Protein AF-A0A920GVD0-F1 (afdb_monomer)

Solvent-accessible surface area (backbone atoms only — not comparable to full-atom values): 6451 Å² total; per-residue (Å²): 101,90,87,54,44,63,58,60,23,67,26,83,94,32,86,86,40,36,68,45,76,53,73,43,81,76,44,61,44,32,32,45,39,51,47,33,39,64,99,76,40,79,55,48,69,57,70,71,60,45,50,52,48,49,53,54,36,31,79,68,71,63,33,52,53,54,31,37,37,38,35,84,65,47,63,33,44,32,39,57,54,95,93,44,76,46,76,48,65,88,85,80,86,88,81,86,88,81,82,53,72,69,59,66,74,72,112

Radius of gyration: 17.41 Å; Cα contacts (8 Å, |Δi|>4): 172; chains: 1; bounding box: 42×31×48 Å

pLDDT: mean 97.22, std 2.36, range [83.88, 98.81]

Structure (mmCIF, N/CA/C/O backbone):
data_AF-A0A920GVD0-F1
#
_entry.id   AF-A0A920GVD0-F1
#
loop_
_atom_site.group_PDB
_atom_site.id
_atom_site.type_symbol
_atom_site.label_atom_id
_atom_site.label_alt_id
_atom_site.label_comp_id
_atom_site.label_asym_id
_atom_site.label_entity_id
_atom_site.label_seq_id
_atom_site.pdbx_PDB_ins_code
_atom_site.Cartn_x
_atom_site.Cartn_y
_atom_site.Cartn_z
_atom_site.occupancy
_atom_site.B_iso_or_equiv
_atom_site.auth_seq_id
_atom_site.auth_comp_id
_atom_site.auth_asym_id
_atom_site.auth_atom_id
_atom_site.pdbx_PDB_model_num
ATOM 1 N N . MET A 1 1 ? -14.864 -2.464 -7.980 1.00 83.88 1 MET A N 1
ATOM 2 C CA . MET A 1 1 ? -13.589 -1.773 -8.273 1.00 83.88 1 MET A CA 1
ATOM 3 C C . MET A 1 1 ? -13.544 -1.146 -9.668 1.00 83.88 1 MET A C 1
ATOM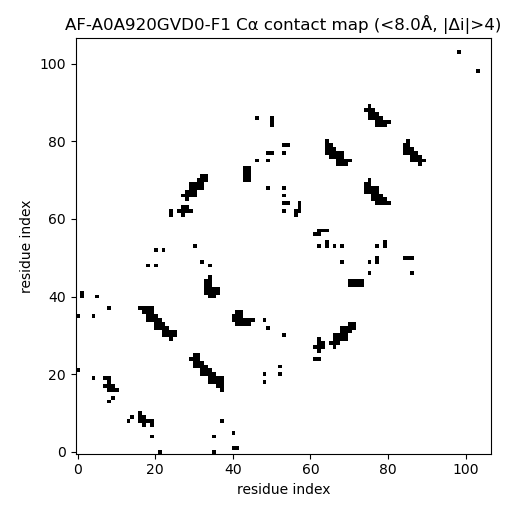 5 O O . MET A 1 1 ? -13.745 0.055 -9.739 1.00 83.88 1 MET A O 1
ATOM 9 N N . LYS A 1 2 ? -13.404 -1.907 -10.770 1.00 85.94 2 LYS A N 1
ATOM 10 C CA . LYS A 1 2 ? -13.167 -1.367 -12.135 1.00 85.94 2 LYS A CA 1
ATOM 11 C C . LYS A 1 2 ? -14.160 -0.306 -12.649 1.00 85.94 2 LYS A C 1
ATOM 13 O O . LYS A 1 2 ? -13.765 0.559 -13.409 1.00 85.94 2 LYS A O 1
ATOM 18 N N . ARG A 1 3 ? -15.434 -0.343 -12.236 1.00 87.06 3 ARG A N 1
ATOM 19 C CA . ARG A 1 3 ? -16.443 0.663 -12.643 1.00 87.06 3 ARG A CA 1
ATOM 20 C C . ARG A 1 3 ? -16.482 1.911 -11.752 1.00 87.06 3 ARG A C 1
ATOM 22 O O . ARG A 1 3 ? -16.948 2.957 -12.184 1.00 87.06 3 ARG A O 1
ATOM 29 N N . GLY A 1 4 ? -16.075 1.777 -10.489 1.00 89.75 4 GLY A N 1
ATOM 30 C CA . GLY A 1 4 ? -16.246 2.815 -9.466 1.00 89.75 4 GLY A CA 1
ATOM 31 C C . GLY A 1 4 ? -14.958 3.563 -9.153 1.00 89.75 4 GLY A C 1
ATOM 32 O O . GLY A 1 4 ? -14.963 4.784 -9.086 1.00 89.75 4 GLY A O 1
ATOM 33 N N . ALA A 1 5 ? -13.847 2.840 -9.021 1.00 94.94 5 ALA A N 1
ATOM 34 C CA . ALA A 1 5 ? -12.555 3.403 -8.649 1.00 94.94 5 ALA A CA 1
ATOM 35 C C . ALA A 1 5 ? -12.041 4.504 -9.601 1.00 94.94 5 ALA A C 1
ATOM 37 O O . ALA A 1 5 ? -11.599 5.522 -9.076 1.00 94.94 5 ALA A O 1
ATOM 38 N N . PRO A 1 6 ? -12.198 4.411 -10.944 1.00 96.25 6 PRO A N 1
ATOM 39 C CA . PRO A 1 6 ? -11.784 5.494 -11.845 1.00 96.25 6 PRO A CA 1
ATOM 40 C C . PRO A 1 6 ? -12.447 6.844 -11.544 1.00 96.25 6 PRO A C 1
ATOM 42 O O . PRO A 1 6 ?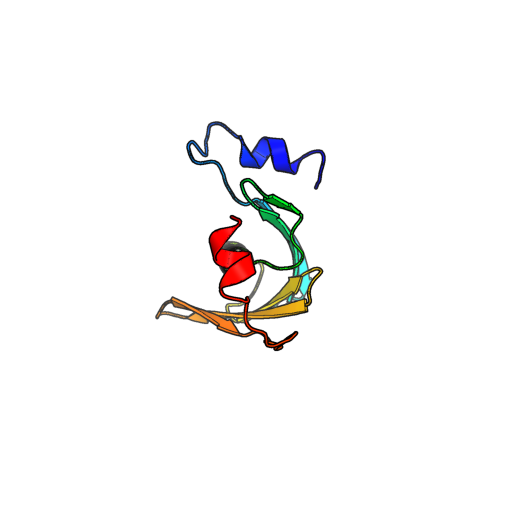 -11.843 7.892 -11.759 1.00 96.25 6 PRO A O 1
ATOM 45 N N . LYS A 1 7 ? -13.688 6.830 -11.031 1.00 96.56 7 LYS A N 1
ATOM 46 C CA . LYS A 1 7 ? -14.419 8.051 -10.663 1.00 96.56 7 LYS A CA 1
ATOM 47 C C . LYS A 1 7 ? -13.823 8.724 -9.428 1.00 96.56 7 LYS A C 1
ATOM 49 O O . LYS A 1 7 ? -13.855 9.941 -9.336 1.00 96.56 7 LYS A O 1
ATOM 54 N N . PHE A 1 8 ? -13.300 7.931 -8.493 1.00 97.38 8 PHE A N 1
ATOM 55 C CA . PHE A 1 8 ? -12.630 8.430 -7.294 1.00 97.38 8 PHE A CA 1
ATOM 56 C C . PHE A 1 8 ? -11.194 8.857 -7.590 1.00 97.38 8 PHE A C 1
ATOM 58 O O . PHE A 1 8 ? -10.782 9.910 -7.120 1.00 97.38 8 PHE A O 1
ATOM 65 N N . GLU A 1 9 ? -10.466 8.095 -8.415 1.00 97.62 9 GLU A N 1
ATOM 66 C CA . GLU A 1 9 ? -9.124 8.471 -8.874 1.00 97.62 9 GLU A CA 1
ATOM 67 C C . GLU A 1 9 ? -9.139 9.863 -9.512 1.00 97.62 9 GLU A C 1
ATOM 69 O O . GLU A 1 9 ? -8.302 10.689 -9.174 1.00 97.62 9 GLU A O 1
ATOM 74 N N . ASN A 1 10 ? -10.098 10.129 -10.403 1.00 97.56 10 ASN A N 1
ATOM 75 C CA . ASN A 1 10 ? -10.195 11.385 -11.152 1.00 97.56 10 ASN A CA 1
ATOM 76 C C . ASN A 1 10 ? -11.180 12.384 -10.521 1.00 97.56 10 ASN A C 1
ATOM 78 O O . ASN A 1 10 ? -11.668 13.286 -11.202 1.00 97.56 10 ASN A O 1
ATOM 82 N N . HIS A 1 11 ? -11.531 12.210 -9.244 1.00 98.06 11 HIS A N 1
ATOM 83 C CA . HIS A 1 11 ? -12.476 13.108 -8.589 1.00 98.06 11 HIS A CA 1
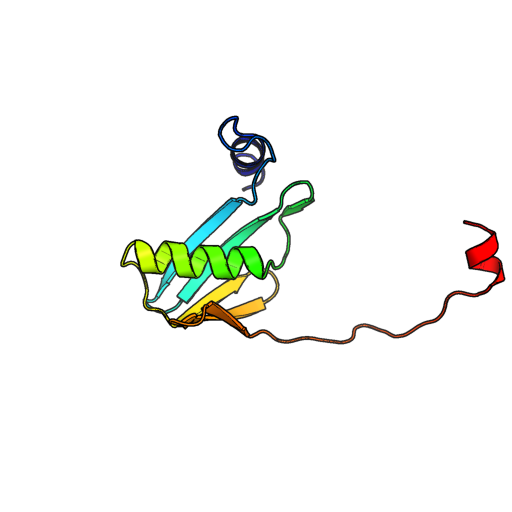ATOM 84 C C . HIS A 1 11 ? -11.863 14.516 -8.444 1.00 98.06 11 HIS A C 1
ATOM 86 O O . HIS A 1 11 ? -10.715 14.610 -8.012 1.00 98.06 11 HIS A O 1
ATOM 92 N N . PRO A 1 12 ? -12.606 15.617 -8.692 1.00 98.00 12 PRO A N 1
ATOM 93 C CA . PRO A 1 12 ? -12.064 16.984 -8.629 1.00 98.00 12 PRO A CA 1
ATOM 94 C C . PRO A 1 12 ? -11.426 17.395 -7.290 1.00 98.00 12 PRO A C 1
ATOM 96 O O . PRO A 1 12 ? -10.603 18.301 -7.252 1.00 98.00 12 PRO A O 1
ATOM 99 N N . LEU A 1 13 ? -11.783 16.720 -6.190 1.00 98.19 13 LEU A N 1
ATOM 100 C CA . LEU A 1 13 ? -11.151 16.916 -4.872 1.00 98.19 13 LEU A CA 1
ATOM 101 C C . LEU A 1 13 ? -9.699 16.422 -4.803 1.00 98.19 13 LEU A C 1
ATOM 103 O O . LEU A 1 13 ? -8.996 16.743 -3.849 1.00 98.19 13 LEU A O 1
ATOM 107 N N . PHE A 1 14 ? -9.251 15.652 -5.792 1.00 98.00 14 PHE A N 1
ATOM 108 C CA . PHE A 1 14 ? -7.882 15.176 -5.921 1.00 98.00 14 PHE A CA 1
ATOM 109 C C . PHE A 1 14 ? -7.300 15.712 -7.239 1.00 98.00 14 PHE A C 1
ATOM 111 O O . PHE A 1 14 ? -7.313 14.998 -8.243 1.00 98.00 14 PHE A O 1
ATOM 118 N N . PRO A 1 15 ? -6.794 16.962 -7.275 1.00 97.31 15 PRO A N 1
ATOM 119 C CA . PRO A 1 15 ? -6.259 17.572 -8.499 1.00 97.31 15 PRO A CA 1
ATOM 120 C C . PRO A 1 15 ? -5.116 16.763 -9.122 1.00 97.31 15 PRO A C 1
ATOM 122 O O . PRO A 1 15 ? -4.991 16.677 -10.340 1.00 97.31 15 PRO A O 1
ATOM 125 N N . GLU A 1 16 ? -4.323 16.104 -8.278 1.00 98.00 16 GLU A N 1
ATOM 126 C CA . GLU A 1 16 ? -3.240 15.207 -8.686 1.00 98.00 16 GLU A CA 1
ATOM 127 C C . GLU A 1 16 ? -3.682 13.739 -8.781 1.00 98.00 16 GLU A C 1
ATOM 129 O O . GLU A 1 16 ? -2.844 12.836 -8.837 1.00 98.00 16 GLU A O 1
ATOM 134 N N . ARG A 1 17 ? -4.996 13.485 -8.801 1.00 98.00 17 ARG A N 1
ATOM 135 C CA . ARG A 1 17 ? -5.630 12.165 -8.681 1.00 98.00 17 ARG A CA 1
ATOM 136 C C . ARG A 1 17 ? -5.285 11.460 -7.363 1.00 98.00 17 ARG A C 1
ATOM 138 O O . ARG A 1 17 ? -4.559 11.990 -6.525 1.00 98.00 17 ARG A O 1
ATOM 145 N N . THR A 1 18 ? -5.819 10.259 -7.144 1.00 98.25 18 THR A N 1
ATOM 146 C CA . THR A 1 18 ? -5.563 9.510 -5.903 1.00 98.25 18 THR A CA 1
ATOM 147 C C . THR A 1 18 ? -5.566 7.994 -6.083 1.00 98.25 18 THR A C 1
ATOM 149 O O . THR A 1 18 ? -6.206 7.461 -6.992 1.00 98.25 18 THR A O 1
ATOM 152 N N . ASN A 1 19 ? -4.888 7.301 -5.167 1.00 98.19 19 ASN A N 1
ATOM 153 C CA . ASN A 1 19 ? -5.064 5.866 -4.959 1.00 98.19 19 ASN A CA 1
ATOM 154 C C . ASN A 1 19 ? -6.365 5.624 -4.185 1.00 98.19 19 ASN A C 1
ATOM 156 O O . ASN A 1 19 ? -6.691 6.361 -3.255 1.00 98.19 19 ASN A O 1
ATOM 160 N N . VAL A 1 20 ? -7.095 4.567 -4.531 1.00 98.06 20 VAL A N 1
ATOM 161 C CA . VAL A 1 20 ? -8.397 4.254 -3.929 1.00 98.06 20 VAL A CA 1
ATOM 162 C C . VAL A 1 20 ? -8.363 2.850 -3.345 1.00 98.06 20 VAL A C 1
ATOM 164 O O . VAL A 1 20 ? -8.200 1.867 -4.072 1.00 98.06 20 VAL A O 1
ATOM 167 N N . GLN A 1 21 ? -8.549 2.746 -2.031 1.00 98.00 21 GLN A N 1
ATOM 168 C CA . GLN A 1 21 ? -8.589 1.472 -1.319 1.00 98.00 21 GLN A CA 1
ATOM 169 C C . GLN A 1 21 ? -10.033 1.078 -1.005 1.00 98.00 21 GLN A C 1
ATOM 171 O O . GLN A 1 21 ? -10.822 1.869 -0.491 1.00 98.00 21 GLN A O 1
ATOM 176 N N . PHE A 1 22 ? -10.375 -0.173 -1.301 1.00 97.31 22 PHE A N 1
ATOM 177 C CA . PHE A 1 22 ? -11.625 -0.796 -0.874 1.00 97.31 22 PHE A CA 1
ATOM 178 C C . PHE A 1 22 ? -11.270 -1.830 0.188 1.00 97.31 22 PHE A C 1
ATOM 180 O O . PHE A 1 22 ? -10.602 -2.818 -0.122 1.00 97.31 22 PHE A O 1
ATOM 187 N N . ALA A 1 23 ? -11.686 -1.578 1.427 1.00 97.75 23 ALA A N 1
ATOM 188 C CA . ALA A 1 23 ? -11.271 -2.333 2.601 1.00 97.75 23 ALA A CA 1
ATOM 189 C C . ALA A 1 23 ? -12.475 -2.919 3.350 1.00 97.75 23 ALA A C 1
ATOM 191 O O . ALA A 1 23 ? -13.508 -2.263 3.486 1.00 97.75 23 ALA A O 1
ATOM 192 N N . SER A 1 24 ? -12.318 -4.141 3.854 1.00 98.50 24 SER A N 1
ATOM 193 C CA . SER A 1 24 ? -13.258 -4.828 4.736 1.00 98.50 24 SER A CA 1
ATOM 194 C C . SER A 1 24 ? -12.537 -5.203 6.023 1.00 98.50 24 SER A C 1
ATOM 196 O O . SER A 1 24 ? -11.512 -5.881 5.970 1.00 98.50 24 SER A O 1
ATOM 198 N N . ILE A 1 25 ? -13.074 -4.788 7.171 1.00 98.50 25 ILE A N 1
ATOM 199 C CA . ILE A 1 25 ? -12.573 -5.236 8.475 1.00 98.50 25 ILE A CA 1
ATOM 200 C C . ILE A 1 25 ? -13.018 -6.686 8.656 1.00 98.50 25 ILE A C 1
ATOM 202 O O . ILE A 1 25 ? -14.217 -6.958 8.686 1.00 98.50 25 ILE A O 1
ATOM 206 N N . THR A 1 26 ? -12.069 -7.615 8.700 1.00 98.50 26 THR A N 1
ATOM 207 C CA . THR A 1 26 ? -12.344 -9.054 8.836 1.00 98.50 26 THR A CA 1
ATOM 208 C C . THR A 1 26 ? -12.082 -9.557 10.252 1.00 98.50 26 THR A C 1
ATOM 210 O O . THR A 1 26 ? -12.654 -10.568 10.649 1.00 98.50 26 THR A O 1
ATOM 213 N N . ALA A 1 27 ? -11.269 -8.831 11.024 1.00 98.00 27 ALA A N 1
ATOM 214 C CA . ALA A 1 27 ? -11.063 -9.007 12.458 1.00 98.00 27 ALA A CA 1
ATOM 215 C C . ALA A 1 27 ? -10.556 -7.683 13.078 1.00 98.00 27 ALA A C 1
ATOM 217 O O . ALA A 1 27 ? -10.168 -6.781 12.330 1.00 98.00 27 ALA A O 1
ATOM 218 N N . PRO A 1 28 ? -10.506 -7.540 14.419 1.00 96.19 28 PRO A N 1
ATOM 219 C CA . PRO A 1 28 ? -9.990 -6.329 15.078 1.00 96.19 28 PRO A CA 1
ATOM 220 C C . PRO A 1 28 ? -8.546 -5.948 14.697 1.00 96.19 28 PRO A C 1
ATOM 222 O O . PRO A 1 28 ? -8.143 -4.791 14.844 1.00 96.19 28 PRO A O 1
ATOM 225 N N . ASP A 1 29 ? -7.775 -6.919 14.211 1.00 98.19 29 ASP A N 1
ATOM 226 C CA . ASP A 1 29 ? -6.378 -6.828 13.788 1.00 98.19 29 ASP A CA 1
ATOM 227 C C . ASP A 1 29 ? -6.173 -7.238 12.315 1.00 98.19 29 ASP A C 1
ATOM 229 O O . ASP A 1 29 ? -5.032 -7.403 11.884 1.00 98.19 29 ASP A O 1
ATOM 233 N N . ARG A 1 30 ? -7.245 -7.405 11.520 1.00 98.69 30 ARG A N 1
ATOM 234 C CA . ARG A 1 30 ? -7.152 -7.841 10.112 1.00 98.69 30 ARG A CA 1
ATOM 235 C C . ARG A 1 30 ? -8.091 -7.081 9.189 1.00 98.69 30 ARG A C 1
ATOM 237 O O . ARG A 1 30 ? -9.282 -6.912 9.465 1.00 98.69 30 ARG A O 1
ATOM 244 N N . ILE A 1 31 ? -7.553 -6.674 8.044 1.00 98.81 31 ILE A N 1
ATOM 245 C CA . ILE A 1 31 ? -8.289 -5.980 6.992 1.00 98.81 31 ILE A CA 1
ATOM 246 C C . ILE A 1 31 ? -8.015 -6.664 5.659 1.00 98.81 31 ILE A C 1
ATOM 248 O O . ILE A 1 31 ? -6.871 -6.724 5.208 1.00 98.81 31 ILE A O 1
ATOM 252 N N . ARG A 1 32 ? -9.075 -7.096 4.971 1.00 98.69 32 ARG A N 1
ATOM 253 C CA . ARG A 1 32 ? -8.984 -7.467 3.557 1.00 98.69 32 ARG A CA 1
ATOM 254 C C . ARG A 1 32 ? -9.099 -6.215 2.703 1.00 98.69 32 ARG A C 1
ATOM 256 O O . ARG A 1 32 ? -10.087 -5.490 2.808 1.00 98.69 32 ARG A O 1
ATOM 263 N N . MET A 1 33 ? -8.126 -5.969 1.835 1.00 98.00 33 MET A N 1
ATOM 264 C CA . MET A 1 33 ? -8.082 -4.773 0.999 1.00 98.00 33 MET A CA 1
ATOM 265 C C . MET A 1 33 ? -7.804 -5.108 -0.463 1.00 98.00 33 MET A C 1
ATOM 267 O O . MET A 1 33 ? -6.996 -5.972 -0.788 1.00 98.00 33 MET A O 1
ATOM 271 N N . ARG A 1 34 ? -8.423 -4.341 -1.361 1.00 98.00 34 ARG A N 1
ATOM 272 C CA . ARG A 1 34 ? -7.973 -4.205 -2.748 1.00 98.00 34 ARG A CA 1
ATOM 273 C C . ARG A 1 34 ? -7.643 -2.743 -3.021 1.00 98.00 34 ARG A C 1
ATOM 275 O O . ARG A 1 34 ? -8.349 -1.855 -2.537 1.00 98.00 34 ARG A O 1
ATOM 282 N N . VAL A 1 35 ? -6.644 -2.494 -3.865 1.00 97.69 35 VAL A N 1
ATOM 283 C CA . VAL A 1 35 ? -6.247 -1.144 -4.289 1.00 97.69 35 VAL A CA 1
ATOM 284 C C . VAL A 1 35 ? -6.488 -0.895 -5.784 1.00 97.69 35 VAL A C 1
ATOM 286 O O . VAL A 1 35 ? -6.336 -1.781 -6.625 1.00 97.69 35 VAL A O 1
ATOM 289 N N . TRP A 1 36 ? -6.908 0.327 -6.098 1.00 98.12 36 TRP A N 1
ATOM 290 C CA . TRP A 1 36 ? -6.800 0.931 -7.419 1.00 98.12 36 TRP A CA 1
ATOM 291 C C . TRP A 1 36 ? -5.742 2.033 -7.344 1.00 98.12 36 TRP A C 1
ATOM 293 O O . TRP A 1 36 ? -5.935 3.020 -6.632 1.00 98.12 36 TRP A O 1
ATOM 303 N N . GLU A 1 37 ? -4.626 1.852 -8.039 1.00 97.44 37 GLU A N 1
ATOM 304 C CA . GLU A 1 37 ? -3.515 2.796 -8.062 1.00 97.44 37 GLU A CA 1
ATOM 305 C C . GLU A 1 37 ? -3.650 3.811 -9.192 1.00 97.44 37 GLU A C 1
ATOM 307 O O . GLU A 1 37 ? -4.009 3.481 -10.327 1.00 97.44 37 GLU A O 1
ATOM 312 N N . ARG A 1 38 ? -3.336 5.062 -8.858 1.00 97.38 38 ARG A N 1
ATOM 313 C CA . ARG A 1 38 ? -3.333 6.207 -9.762 1.00 97.38 38 ARG A CA 1
ATOM 314 C C . ARG A 1 38 ? -2.505 5.901 -11.009 1.00 97.38 38 ARG A C 1
ATOM 316 O O . ARG A 1 38 ? -1.326 5.581 -10.908 1.00 97.38 38 ARG A O 1
ATOM 323 N N . GLY A 1 39 ? -3.115 6.047 -12.181 1.00 96.31 39 GLY A N 1
ATOM 324 C CA . GLY A 1 39 ? -2.471 5.842 -13.479 1.00 96.31 39 GLY A CA 1
ATOM 325 C C . GLY A 1 39 ? -2.171 4.384 -13.839 1.00 96.31 39 GLY A C 1
ATOM 326 O O . GLY A 1 39 ? -1.691 4.141 -14.941 1.00 96.31 39 GLY A O 1
ATOM 327 N N . VAL A 1 40 ? -2.467 3.423 -12.957 1.00 97.00 40 VAL A N 1
ATOM 328 C CA . VAL A 1 40 ? -2.146 1.998 -13.156 1.00 97.00 40 VAL A CA 1
ATOM 329 C C . VAL A 1 40 ? -3.411 1.139 -13.179 1.00 97.00 40 VAL A C 1
ATOM 331 O O . VAL A 1 40 ? -3.564 0.266 -14.032 1.00 97.00 40 VAL A O 1
ATOM 334 N N . GLY A 1 41 ? -4.349 1.389 -12.266 1.00 96.25 41 GLY A N 1
ATOM 335 C CA . GLY A 1 41 ? -5.528 0.554 -12.068 1.00 96.25 41 GLY A CA 1
ATOM 336 C C . GLY A 1 41 ? -5.335 -0.469 -10.951 1.00 96.25 41 GLY A C 1
ATOM 337 O O . GLY A 1 41 ? -4.742 -0.177 -9.919 1.00 96.25 41 GLY A O 1
ATOM 338 N N . VAL A 1 42 ? -5.897 -1.667 -11.102 1.00 96.94 42 VAL A N 1
ATOM 339 C CA . VAL A 1 42 ? -5.838 -2.689 -10.042 1.00 96.94 42 VAL A CA 1
ATOM 340 C C . VAL A 1 42 ? -4.438 -3.299 -9.975 1.00 96.94 42 VAL A C 1
ATOM 342 O O . VAL A 1 42 ? -4.007 -3.911 -10.950 1.00 96.94 42 VAL A O 1
ATOM 345 N N . THR A 1 43 ? -3.772 -3.191 -8.825 1.00 96.94 43 THR A N 1
ATOM 346 C CA . THR A 1 43 ? -2.480 -3.839 -8.545 1.00 96.94 43 THR A CA 1
ATOM 347 C C . THR A 1 43 ? -2.643 -4.956 -7.512 1.00 96.94 43 THR A C 1
ATOM 349 O O . THR A 1 43 ? -3.620 -4.993 -6.758 1.00 96.94 43 THR A O 1
ATOM 352 N N . LEU A 1 44 ? -1.704 -5.910 -7.502 1.00 96.88 44 LEU A N 1
ATOM 353 C CA . LEU A 1 44 ? -1.744 -7.052 -6.579 1.00 96.88 44 LEU A CA 1
ATOM 354 C C . LEU A 1 44 ? -1.430 -6.638 -5.138 1.00 96.88 44 LEU A C 1
ATOM 356 O O . LEU A 1 44 ? -2.013 -7.182 -4.205 1.00 96.88 44 LEU A O 1
ATOM 360 N N . ALA A 1 45 ? -0.530 -5.674 -4.954 1.00 96.38 45 ALA A N 1
ATOM 361 C CA . ALA A 1 45 ? -0.105 -5.178 -3.654 1.00 96.38 45 ALA A CA 1
ATOM 362 C C . ALA A 1 45 ? 0.339 -3.715 -3.759 1.00 96.38 45 ALA A C 1
ATOM 364 O O . ALA A 1 45 ? 0.851 -3.297 -4.793 1.00 96.38 45 ALA A O 1
ATOM 365 N N . SER A 1 46 ? 0.165 -2.955 -2.675 1.00 97.12 46 SER A N 1
ATOM 366 C CA . SER A 1 46 ? 0.616 -1.563 -2.573 1.00 97.12 46 SER A CA 1
ATOM 367 C C . SER A 1 46 ? 0.939 -1.230 -1.119 1.00 97.12 46 SER A C 1
ATOM 369 O O . SER A 1 46 ? 0.049 -1.211 -0.262 1.00 97.12 46 SER A O 1
ATOM 371 N N . GLY A 1 47 ? 2.219 -0.986 -0.829 1.00 97.44 47 GLY A N 1
ATOM 372 C CA . GLY A 1 47 ? 2.693 -0.772 0.539 1.00 97.44 47 GLY A CA 1
ATOM 373 C C . GLY A 1 47 ? 2.131 0.500 1.176 1.00 97.44 47 GLY A C 1
ATOM 374 O O . GLY A 1 47 ? 1.483 0.449 2.219 1.00 97.44 47 GLY A O 1
ATOM 375 N N . SER A 1 48 ? 2.267 1.640 0.496 1.00 98.00 48 SER A N 1
ATOM 376 C CA . SER A 1 48 ? 1.746 2.928 0.977 1.00 98.00 48 SER A CA 1
ATOM 377 C C . SER A 1 48 ? 0.222 2.926 1.161 1.00 98.00 48 SER A C 1
ATOM 379 O O . SER A 1 48 ? -0.280 3.465 2.147 1.00 98.00 48 SER A O 1
ATOM 381 N N . SER A 1 49 ? -0.524 2.261 0.272 1.00 98.19 49 SER A N 1
ATOM 382 C CA . SER A 1 49 ? -1.980 2.096 0.409 1.00 98.19 49 SER A CA 1
ATOM 383 C C . SER A 1 49 ? -2.369 1.232 1.612 1.00 98.19 49 SER A C 1
ATOM 385 O O . SER A 1 49 ? -3.401 1.477 2.241 1.00 98.19 49 SER A O 1
ATOM 387 N N . SER A 1 50 ? -1.544 0.239 1.952 1.00 98.50 50 SER A N 1
ATOM 388 C CA . SER A 1 50 ? -1.742 -0.614 3.130 1.00 98.50 50 SER A CA 1
ATOM 389 C C . SER A 1 50 ? -1.527 0.180 4.414 1.00 98.50 50 SER A C 1
ATOM 391 O O . SER A 1 50 ? -2.386 0.160 5.296 1.00 98.50 50 SER A O 1
ATOM 393 N N . CYS A 1 51 ? -0.459 0.982 4.465 1.00 98.62 51 CYS A N 1
ATOM 394 C CA . CYS A 1 51 ? -0.213 1.937 5.546 1.00 98.62 51 CYS A CA 1
ATOM 395 C C . CYS A 1 51 ? -1.392 2.906 5.729 1.00 98.62 51 CYS A C 1
ATOM 397 O O . CYS A 1 51 ? -1.923 3.039 6.832 1.00 98.62 51 CYS A O 1
ATOM 399 N N . ALA A 1 52 ? -1.847 3.546 4.646 1.00 98.50 52 ALA A N 1
ATOM 400 C CA . ALA A 1 52 ? -2.964 4.491 4.689 1.00 98.50 52 ALA A CA 1
ATOM 401 C C . ALA A 1 52 ? -4.266 3.840 5.189 1.00 98.50 52 ALA A C 1
ATOM 403 O O . ALA A 1 52 ? -5.016 4.449 5.953 1.00 98.50 52 ALA A O 1
ATOM 404 N N . THR A 1 53 ? -4.517 2.588 4.801 1.00 98.62 53 THR A N 1
ATOM 405 C CA . THR A 1 53 ? -5.712 1.840 5.212 1.00 98.62 53 THR A CA 1
ATOM 406 C C . THR A 1 53 ? -5.686 1.486 6.692 1.00 98.62 53 THR A C 1
ATOM 408 O O . THR A 1 53 ? -6.685 1.715 7.374 1.00 98.62 53 THR A O 1
ATOM 411 N N . ALA A 1 54 ? -4.553 1.005 7.211 1.00 98.62 54 ALA A N 1
ATOM 412 C CA . ALA A 1 54 ? -4.402 0.710 8.636 1.00 98.62 54 ALA A CA 1
ATOM 413 C C . ALA A 1 54 ? -4.587 1.974 9.496 1.00 98.62 54 ALA A C 1
ATOM 415 O O . ALA A 1 54 ? -5.359 1.969 10.456 1.00 98.62 54 ALA A O 1
ATOM 416 N N . VAL A 1 55 ? -3.951 3.086 9.105 1.00 98.44 55 VAL A N 1
ATOM 417 C CA . VAL A 1 55 ? -4.092 4.383 9.791 1.00 98.44 55 VAL A CA 1
ATOM 418 C C . VAL A 1 55 ? -5.540 4.876 9.746 1.00 98.44 55 VAL A C 1
ATOM 420 O O . VAL A 1 55 ? -6.085 5.293 10.767 1.00 98.44 55 VAL A O 1
ATOM 423 N N . SER A 1 56 ? -6.194 4.807 8.583 1.00 98.31 56 SER A N 1
ATOM 424 C CA . SER A 1 56 ? -7.595 5.219 8.421 1.00 98.31 56 SER A CA 1
ATOM 425 C C . SER A 1 56 ? -8.545 4.389 9.293 1.00 98.31 56 SER A C 1
ATOM 427 O O . SER A 1 56 ? -9.409 4.950 9.970 1.00 98.31 56 SER A O 1
ATOM 429 N N . ALA A 1 57 ? -8.365 3.066 9.340 1.00 98.50 57 ALA A N 1
ATOM 430 C CA . ALA A 1 57 ? -9.170 2.176 10.173 1.00 98.50 57 ALA A CA 1
ATOM 431 C C . ALA A 1 57 ? -8.976 2.454 11.672 1.00 98.50 57 ALA A C 1
ATOM 433 O O . ALA A 1 57 ? -9.962 2.598 12.400 1.00 98.50 57 ALA A O 1
ATOM 434 N N . ASN A 1 58 ? -7.728 2.628 12.120 1.00 98.25 58 ASN A N 1
ATOM 435 C CA . ASN A 1 58 ? -7.434 2.941 13.516 1.00 98.25 58 ASN A CA 1
ATOM 436 C C . ASN A 1 58 ? -7.999 4.308 13.938 1.00 98.25 58 ASN A C 1
ATOM 438 O O . ASN A 1 58 ? -8.659 4.400 14.970 1.00 98.25 58 ASN A O 1
ATOM 442 N N . ARG A 1 59 ? -7.845 5.356 13.111 1.00 97.81 59 ARG A N 1
ATOM 443 C CA . ARG A 1 59 ? -8.419 6.694 13.381 1.00 97.81 59 ARG A CA 1
ATOM 444 C C . ARG A 1 59 ? -9.943 6.695 13.490 1.00 97.81 59 ARG A C 1
ATOM 446 O O . ARG A 1 59 ? -10.508 7.611 14.079 1.00 97.81 59 ARG A O 1
ATOM 453 N N . ARG A 1 60 ? -10.605 5.693 12.911 1.00 98.00 60 ARG A N 1
ATOM 454 C CA . ARG A 1 60 ? -12.057 5.489 12.988 1.00 98.00 60 ARG A CA 1
ATOM 455 C C . ARG A 1 60 ? -12.477 4.553 14.127 1.00 98.00 60 ARG A C 1
ATOM 457 O O . ARG A 1 60 ? -13.661 4.256 14.234 1.00 98.00 60 ARG A O 1
ATOM 464 N N . GLY A 1 61 ? -11.536 4.071 14.942 1.00 97.88 61 GLY A N 1
ATOM 465 C CA . GLY A 1 61 ? -11.800 3.129 16.032 1.00 97.88 61 GLY A CA 1
ATOM 466 C C . GLY A 1 61 ? -12.190 1.724 15.564 1.00 97.88 61 GLY A C 1
ATOM 467 O O . GLY A 1 61 ? -12.792 0.980 16.329 1.00 97.88 61 GLY A O 1
ATOM 468 N N . LEU A 1 62 ? -11.890 1.363 14.311 1.00 98.19 62 LEU A N 1
ATOM 469 C CA . LEU A 1 62 ? -12.286 0.075 13.728 1.00 98.19 62 LEU A CA 1
ATOM 470 C C . LEU A 1 62 ? -11.273 -1.044 13.999 1.00 98.19 62 LEU A C 1
ATOM 472 O O . LEU A 1 62 ? -11.635 -2.216 13.947 1.00 98.19 62 LEU A O 1
ATOM 476 N N . THR A 1 63 ? -10.014 -0.687 14.260 1.00 98.38 63 THR A N 1
ATOM 477 C CA . THR A 1 63 ? -8.911 -1.623 14.514 1.00 98.38 63 THR A CA 1
ATOM 478 C C . THR A 1 63 ? -7.924 -1.064 15.534 1.00 98.38 63 THR A C 1
ATOM 480 O O . T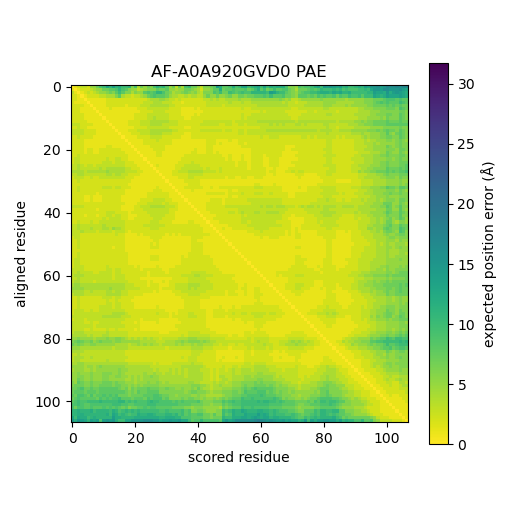HR A 1 63 ? -7.877 0.146 15.787 1.00 98.38 63 THR A O 1
ATOM 483 N N . GLY A 1 64 ? -7.065 -1.937 16.067 1.00 97.88 64 GLY A N 1
ATOM 484 C CA . GLY A 1 64 ? -5.865 -1.535 16.806 1.00 97.88 64 GLY A CA 1
ATOM 485 C C . GLY A 1 64 ? -4.804 -0.852 15.925 1.00 97.88 64 GLY A C 1
ATOM 486 O O . GLY A 1 64 ? -5.031 -0.575 14.747 1.00 97.88 64 GLY A O 1
ATOM 487 N N . LYS A 1 65 ? -3.634 -0.571 16.516 1.00 97.75 65 LYS A N 1
ATOM 488 C CA . LYS A 1 65 ? -2.470 0.027 15.828 1.00 97.75 65 LYS A CA 1
ATOM 489 C C . LYS A 1 65 ? -1.613 -0.992 15.066 1.00 97.75 65 LYS A C 1
ATOM 491 O O . LYS A 1 65 ? -0.869 -0.604 14.170 1.00 97.75 65 LYS A O 1
ATOM 496 N N . ASN A 1 66 ? -1.738 -2.272 15.414 1.00 98.44 66 ASN A N 1
ATOM 497 C CA . ASN A 1 66 ? -1.069 -3.384 14.748 1.00 98.44 66 ASN A CA 1
ATOM 498 C C . ASN A 1 66 ? -2.126 -4.146 13.954 1.00 98.44 66 ASN A C 1
ATOM 500 O O . ASN A 1 66 ? -3.075 -4.657 14.548 1.00 98.44 66 ASN A O 1
ATOM 504 N N . VAL A 1 67 ? -1.997 -4.158 12.631 1.00 98.56 67 VAL A N 1
ATOM 505 C CA . VAL A 1 67 ? -3.027 -4.675 11.730 1.00 98.56 67 VAL A CA 1
ATOM 506 C C . VAL A 1 67 ? -2.379 -5.399 10.561 1.00 98.56 67 VAL A C 1
ATOM 508 O O . VAL A 1 67 ? -1.461 -4.875 9.930 1.00 98.56 67 VAL A O 1
ATOM 511 N N . GLN A 1 68 ? -2.904 -6.572 10.230 1.00 98.81 68 GLN A N 1
ATOM 512 C CA . GLN A 1 68 ? -2.567 -7.283 9.004 1.00 98.81 68 GLN A CA 1
ATOM 513 C C . GLN A 1 68 ? -3.450 -6.797 7.856 1.00 98.81 68 GLN A C 1
ATOM 515 O O . GLN A 1 68 ? -4.682 -6.812 7.950 1.00 98.81 68 GLN A O 1
ATOM 520 N N . ILE A 1 69 ? -2.821 -6.383 6.760 1.00 98.75 69 ILE A N 1
ATOM 521 C CA . ILE A 1 69 ? -3.496 -6.026 5.515 1.00 98.75 69 ILE A CA 1
ATOM 522 C C . ILE A 1 69 ? -3.336 -7.181 4.532 1.00 98.75 69 ILE A C 1
ATOM 524 O O . ILE A 1 69 ? -2.241 -7.453 4.043 1.00 98.75 69 ILE A O 1
ATOM 528 N N . GLU A 1 70 ? -4.442 -7.849 4.225 1.00 98.75 70 GLU A N 1
ATOM 529 C CA . GLU A 1 70 ? -4.495 -8.915 3.230 1.00 98.75 70 GLU A CA 1
ATOM 530 C C . GLU A 1 70 ? -4.823 -8.323 1.850 1.00 98.75 70 GLU A C 1
ATOM 532 O O . GLU A 1 70 ? -5.903 -7.766 1.614 1.00 98.75 70 GLU A O 1
ATOM 537 N N . LEU A 1 71 ? -3.880 -8.446 0.923 1.00 98.38 71 LEU A N 1
ATOM 538 C CA . LEU A 1 71 ? -3.953 -8.011 -0.470 1.00 98.38 71 LEU A CA 1
ATOM 539 C C . LEU A 1 71 ? -4.059 -9.219 -1.410 1.00 98.38 71 LEU A C 1
ATOM 541 O O . LEU A 1 71 ? -3.867 -10.360 -1.005 1.00 98.38 71 LEU A O 1
ATOM 545 N N . ASP A 1 72 ? -4.348 -8.970 -2.692 1.00 97.19 72 ASP A N 1
ATOM 546 C CA . ASP A 1 72 ? -4.384 -10.043 -3.703 1.00 97.19 72 ASP A CA 1
ATOM 547 C C . ASP A 1 72 ? -2.988 -10.685 -3.890 1.00 97.19 72 ASP A C 1
ATOM 549 O O . ASP A 1 72 ? -2.889 -11.859 -4.231 1.00 97.19 72 ASP A O 1
ATOM 553 N N . GLY A 1 73 ? -1.913 -9.924 -3.648 1.00 96.62 73 GLY A N 1
ATOM 554 C CA . GLY A 1 73 ? -0.519 -10.358 -3.775 1.00 96.62 73 GLY A CA 1
ATOM 555 C C . GLY A 1 73 ? 0.148 -10.856 -2.490 1.00 96.62 73 GLY A C 1
ATOM 556 O O . GLY A 1 73 ? 1.326 -11.196 -2.540 1.00 96.62 73 GLY A O 1
ATOM 557 N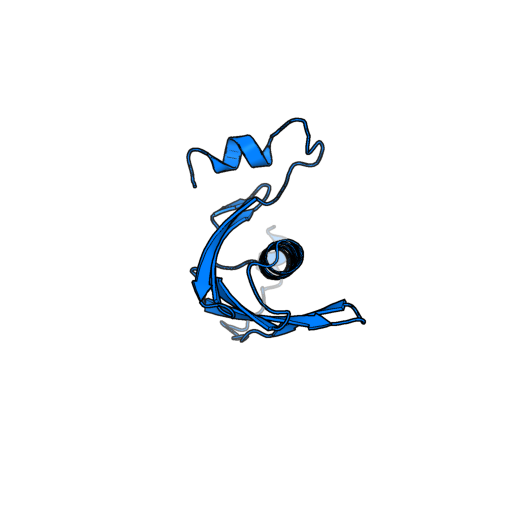 N . GLY A 1 74 ? -0.550 -10.880 -1.349 1.00 97.62 74 GLY A N 1
ATOM 558 C CA . GLY A 1 74 ? 0.011 -11.346 -0.076 1.00 97.62 74 GLY A CA 1
ATOM 559 C C . GLY A 1 74 ? -0.433 -10.528 1.134 1.00 97.62 74 GLY A C 1
ATOM 560 O O . GLY A 1 74 ? -1.329 -9.692 1.048 1.00 97.62 74 GLY A O 1
ATOM 561 N N . ILE A 1 75 ? 0.199 -10.781 2.279 1.00 98.50 75 ILE A N 1
ATOM 562 C CA . ILE A 1 75 ? -0.113 -10.125 3.553 1.00 98.50 75 ILE A CA 1
ATOM 563 C C . ILE A 1 75 ? 1.017 -9.161 3.914 1.00 98.50 75 ILE A C 1
ATOM 565 O O . ILE A 1 75 ? 2.193 -9.492 3.755 1.00 98.50 75 ILE A O 1
ATOM 569 N N . LEU A 1 76 ? 0.647 -7.978 4.403 1.00 98.69 76 LEU A N 1
ATOM 570 C CA . LEU A 1 76 ? 1.561 -7.002 4.991 1.00 98.69 76 LEU A CA 1
ATOM 571 C C . LEU A 1 76 ? 1.170 -6.739 6.445 1.00 98.69 76 LEU A C 1
ATOM 573 O O . LEU A 1 76 ? 0.000 -6.485 6.736 1.00 98.69 76 LEU A O 1
ATOM 577 N N . ASP A 1 77 ? 2.151 -6.744 7.339 1.00 98.81 77 ASP A N 1
ATOM 578 C CA . ASP A 1 77 ? 1.974 -6.341 8.731 1.00 98.81 77 ASP A CA 1
ATOM 579 C C . ASP A 1 77 ? 2.228 -4.838 8.855 1.00 98.81 77 ASP A C 1
ATOM 581 O O . ASP A 1 77 ? 3.312 -4.346 8.523 1.00 98.81 77 ASP A O 1
ATOM 585 N N . ILE A 1 78 ? 1.228 -4.098 9.335 1.00 98.81 78 ILE A N 1
ATOM 586 C CA . ILE A 1 78 ? 1.315 -2.655 9.555 1.00 98.81 78 ILE A CA 1
ATOM 587 C C . ILE A 1 78 ? 1.281 -2.364 11.049 1.00 98.81 78 ILE A C 1
ATOM 589 O O . ILE A 1 78 ? 0.393 -2.818 11.769 1.00 98.81 78 ILE A O 1
ATOM 593 N N . ASN A 1 79 ? 2.241 -1.569 11.509 1.00 98.44 79 ASN A N 1
ATOM 594 C CA . ASN A 1 79 ? 2.363 -1.148 12.894 1.00 98.44 79 ASN A CA 1
ATOM 595 C C . ASN A 1 79 ? 2.462 0.381 12.950 1.00 98.44 79 ASN A C 1
ATOM 597 O O . ASN A 1 79 ? 3.471 0.969 12.556 1.00 98.44 79 ASN A O 1
ATOM 601 N N . TRP A 1 80 ? 1.388 1.029 13.402 1.00 98.00 80 TRP A N 1
ATOM 602 C CA . TRP A 1 80 ? 1.334 2.480 13.530 1.00 98.00 80 TRP A CA 1
ATOM 603 C C . TRP A 1 80 ? 1.787 2.924 14.922 1.00 98.00 80 TRP A C 1
ATOM 605 O O . TRP A 1 80 ? 1.068 2.790 15.913 1.00 98.00 80 TRP A O 1
ATOM 615 N N . ARG A 1 81 ? 2.999 3.468 14.982 1.00 96.38 81 ARG A N 1
ATOM 616 C CA . ARG A 1 81 ? 3.700 3.890 16.195 1.00 96.38 81 ARG A CA 1
ATOM 617 C C . ARG A 1 81 ? 3.735 5.410 16.300 1.00 96.38 81 ARG A C 1
ATOM 619 O O . ARG A 1 81 ? 3.252 6.126 15.426 1.00 96.38 81 ARG A O 1
ATOM 626 N N . GLU A 1 82 ? 4.313 5.897 17.390 1.00 95.12 82 GLU A N 1
ATOM 627 C CA . GLU A 1 82 ? 4.539 7.330 17.604 1.00 95.12 82 GLU A CA 1
ATOM 628 C C . GLU A 1 82 ? 5.567 7.908 16.625 1.00 95.12 82 GLU A C 1
ATOM 630 O O . GLU A 1 82 ? 5.430 9.051 16.201 1.00 95.12 82 GLU A O 1
ATOM 635 N N . ASP A 1 83 ? 6.550 7.103 16.216 1.00 97.12 83 ASP A N 1
ATOM 636 C CA . ASP A 1 83 ? 7.625 7.488 15.297 1.00 97.12 83 ASP A CA 1
ATOM 637 C C . ASP A 1 83 ? 7.278 7.281 13.812 1.00 97.12 83 ASP A C 1
ATOM 639 O O . ASP A 1 83 ? 8.068 7.629 12.937 1.00 97.12 83 ASP A O 1
ATOM 643 N N . GLY A 1 84 ? 6.093 6.742 13.506 1.00 97.31 84 GLY A N 1
ATOM 644 C CA . GLY A 1 84 ? 5.615 6.592 12.135 1.00 97.31 84 GLY A CA 1
ATOM 645 C C . GLY A 1 84 ? 4.823 5.315 11.876 1.00 97.31 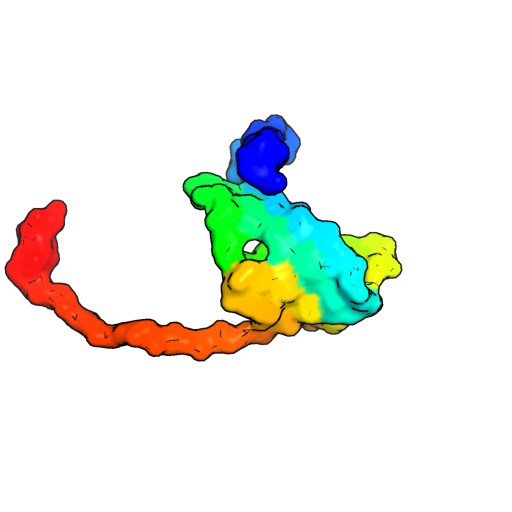84 GLY A C 1
ATOM 646 O O . GLY A 1 84 ? 4.363 4.622 12.785 1.00 97.31 84 GLY A O 1
ATOM 647 N N . VAL A 1 85 ? 4.628 5.015 10.591 1.00 98.50 85 VAL A N 1
ATOM 648 C CA . VAL A 1 85 ? 3.936 3.805 10.133 1.00 98.50 85 VAL A CA 1
ATOM 649 C C . VAL A 1 85 ? 4.971 2.815 9.621 1.00 98.50 85 VAL A C 1
ATOM 651 O O . VAL A 1 85 ? 5.573 3.024 8.570 1.00 98.50 85 VAL A O 1
ATOM 654 N N . TRP A 1 86 ? 5.161 1.732 10.365 1.00 98.50 86 TRP A N 1
ATOM 655 C CA . TRP A 1 86 ? 6.069 0.655 10.001 1.00 98.50 86 TRP A CA 1
ATOM 656 C C . TRP A 1 86 ? 5.318 -0.413 9.217 1.00 98.50 86 TRP A C 1
ATOM 658 O O . TRP A 1 86 ? 4.224 -0.824 9.601 1.00 98.50 86 TRP A O 1
ATOM 668 N N . MET A 1 87 ? 5.925 -0.870 8.128 1.00 98.38 87 MET A N 1
ATOM 669 C CA . MET A 1 87 ? 5.390 -1.919 7.270 1.00 98.38 87 MET A CA 1
ATOM 670 C C . MET A 1 87 ? 6.400 -3.056 7.187 1.00 98.38 87 MET A C 1
ATOM 672 O O . MET A 1 87 ? 7.585 -2.825 6.955 1.00 98.38 87 MET A O 1
ATOM 676 N N . THR A 1 88 ? 5.931 -4.286 7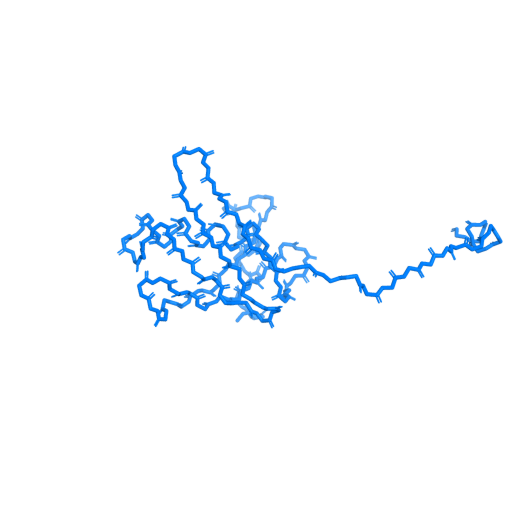.357 1.00 98.56 88 THR A N 1
ATOM 677 C CA . THR A 1 88 ? 6.720 -5.503 7.159 1.00 98.56 88 THR A CA 1
ATOM 678 C C . THR A 1 88 ? 6.014 -6.399 6.152 1.00 98.56 88 THR A C 1
ATOM 680 O O . THR A 1 88 ? 4.795 -6.549 6.176 1.00 98.56 88 THR A O 1
ATOM 683 N N . GLY A 1 89 ? 6.789 -6.961 5.230 1.00 97.62 89 GLY A N 1
ATOM 684 C CA . GLY A 1 89 ? 6.297 -7.847 4.187 1.00 97.62 89 GLY A CA 1
ATOM 685 C C . GLY A 1 89 ? 7.433 -8.671 3.587 1.00 97.62 89 GLY A C 1
ATOM 686 O O . GLY A 1 89 ? 8.598 -8.282 3.711 1.00 97.62 89 GLY A O 1
AT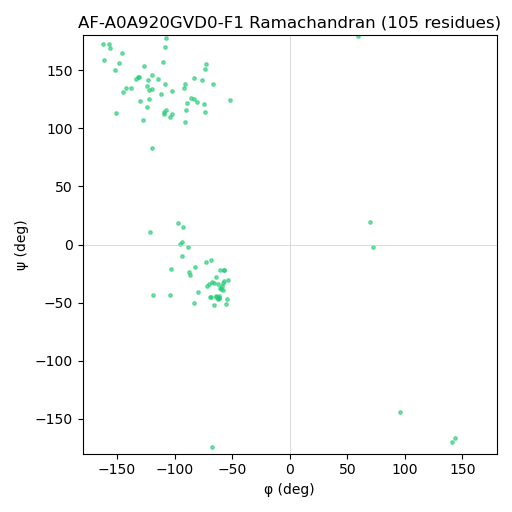OM 687 N N . PRO A 1 90 ? 7.117 -9.808 2.954 1.00 96.38 90 PRO A N 1
ATOM 688 C CA . PRO A 1 90 ? 8.119 -10.655 2.327 1.00 96.38 90 PRO A CA 1
ATOM 689 C C . PRO A 1 90 ? 8.670 -10.019 1.044 1.00 96.38 90 PRO A C 1
ATOM 691 O O . PRO A 1 90 ? 7.996 -9.242 0.367 1.00 96.38 90 PRO A O 1
ATOM 694 N N . THR A 1 91 ? 9.885 -10.413 0.672 1.00 95.12 91 THR A N 1
ATOM 695 C CA . THR A 1 91 ? 10.495 -10.110 -0.626 1.00 95.12 91 THR A CA 1
ATOM 696 C C . THR A 1 91 ? 10.968 -11.405 -1.281 1.00 95.12 91 THR A C 1
ATOM 698 O O . THR A 1 91 ? 11.233 -12.396 -0.602 1.00 95.12 91 THR A O 1
ATOM 701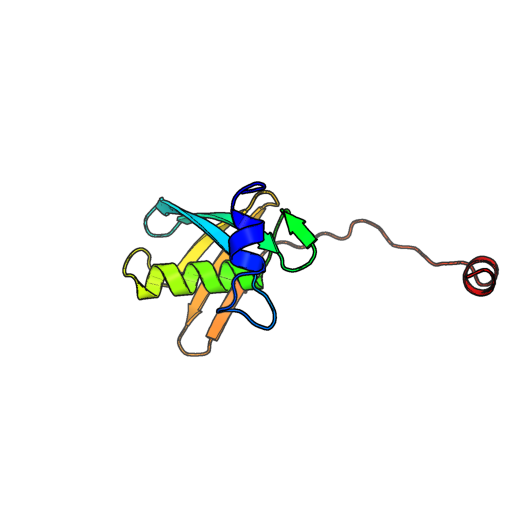 N N . MET A 1 92 ? 11.046 -11.415 -2.612 1.00 95.25 92 MET A N 1
ATOM 702 C CA . MET A 1 92 ? 11.538 -12.560 -3.377 1.00 95.25 92 MET A CA 1
ATOM 703 C C . MET A 1 92 ? 12.304 -12.069 -4.601 1.00 95.25 92 MET A C 1
ATOM 705 O O . MET A 1 92 ? 11.810 -11.223 -5.348 1.00 95.25 92 MET A O 1
ATOM 709 N N . GLN A 1 93 ? 13.498 -12.613 -4.827 1.00 97.12 93 GLN A N 1
ATOM 710 C CA . GLN A 1 93 ? 14.231 -12.390 -6.069 1.00 97.12 93 GLN A CA 1
ATOM 711 C C . GLN A 1 93 ? 13.678 -13.323 -7.150 1.00 97.12 93 GLN A C 1
ATOM 713 O O . GLN A 1 93 ? 13.677 -14.539 -6.976 1.00 97.12 93 GLN A O 1
ATOM 718 N N . VAL A 1 94 ? 13.210 -12.756 -8.267 1.00 97.44 94 VAL A N 1
ATOM 719 C CA . VAL A 1 94 ? 12.645 -13.544 -9.377 1.00 97.44 94 VAL A CA 1
ATOM 720 C C . VAL A 1 94 ? 13.748 -14.074 -10.292 1.00 97.44 94 VAL A C 1
ATOM 722 O O . VAL A 1 94 ? 13.783 -15.262 -10.594 1.00 97.44 94 VAL A O 1
ATOM 725 N N . PHE A 1 95 ? 14.657 -13.204 -10.733 1.00 97.69 95 PHE A N 1
ATOM 726 C CA . PHE A 1 95 ? 15.798 -13.571 -11.571 1.00 97.69 95 PHE A CA 1
ATOM 727 C C . PHE A 1 95 ? 16.925 -12.538 -11.439 1.00 97.69 95 PHE A C 1
ATOM 729 O O . PHE A 1 95 ? 16.756 -11.486 -10.822 1.00 97.69 95 PHE A O 1
ATOM 736 N N . SER A 1 96 ? 18.076 -12.841 -12.035 1.00 97.62 96 SER A N 1
ATOM 737 C CA . SER A 1 96 ? 19.176 -11.901 -12.275 1.00 97.62 96 SER A CA 1
ATOM 738 C C . SER A 1 96 ? 19.621 -12.006 -13.730 1.00 97.62 96 SER A C 1
ATOM 740 O O . SER A 1 96 ? 19.633 -13.104 -14.285 1.00 97.62 96 SER A O 1
ATOM 742 N N . GLY A 1 97 ? 20.005 -10.889 -14.345 1.00 96.38 97 GLY A N 1
ATOM 743 C CA . GLY A 1 97 ? 20.440 -10.857 -15.740 1.00 96.38 97 GLY A CA 1
ATOM 744 C C . GLY A 1 97 ? 21.216 -9.588 -16.079 1.00 96.38 97 GLY A C 1
ATOM 745 O O . GLY A 1 97 ? 21.306 -8.671 -15.265 1.00 96.38 97 GLY A O 1
ATOM 746 N N . HIS A 1 98 ? 21.772 -9.554 -17.285 1.00 96.94 98 HIS A N 1
ATOM 747 C CA . HIS A 1 98 ? 22.459 -8.400 -17.859 1.00 96.94 98 HIS A CA 1
ATOM 748 C C . HIS A 1 98 ? 21.964 -8.200 -19.293 1.00 96.94 98 HIS A C 1
ATOM 750 O O . HIS A 1 98 ? 21.694 -9.174 -19.997 1.00 96.94 98 HIS A O 1
ATOM 756 N N . PHE A 1 99 ? 21.818 -6.943 -19.711 1.00 97.19 99 PHE A N 1
ATOM 757 C CA . PHE A 1 99 ? 21.574 -6.612 -21.112 1.00 97.19 99 PHE A CA 1
ATOM 758 C C . PHE A 1 99 ? 22.908 -6.578 -21.860 1.00 97.19 99 PHE A C 1
ATOM 760 O O . PHE A 1 99 ? 23.913 -6.147 -21.296 1.00 97.19 99 PHE A O 1
ATOM 767 N N . SER A 1 100 ? 22.926 -7.033 -23.114 1.00 97.25 100 SER A N 1
ATOM 768 C CA . SER A 1 100 ? 24.112 -6.899 -23.960 1.00 97.25 100 SER A CA 1
ATOM 769 C C . SER A 1 100 ? 24.287 -5.452 -24.423 1.00 97.25 100 SER A C 1
ATOM 771 O O . SER A 1 100 ? 23.309 -4.727 -24.622 1.00 97.25 100 SER A O 1
ATOM 773 N N . ASP A 1 101 ? 25.535 -5.047 -24.665 1.00 97.44 101 ASP A N 1
ATOM 774 C CA . ASP A 1 101 ? 25.843 -3.717 -25.208 1.00 97.44 101 ASP A CA 1
ATOM 775 C C . ASP A 1 101 ? 25.167 -3.474 -26.562 1.00 97.44 101 ASP A C 1
ATOM 777 O O . ASP A 1 101 ? 24.755 -2.358 -26.866 1.00 97.44 101 ASP A O 1
ATOM 781 N N . GLU A 1 102 ? 25.054 -4.517 -27.385 1.00 97.88 102 GLU A N 1
ATOM 782 C CA . GLU A 1 102 ? 24.368 -4.460 -28.676 1.00 97.88 102 GLU A CA 1
ATOM 783 C C . GLU A 1 102 ? 22.881 -4.126 -28.510 1.00 97.88 102 GLU A C 1
ATOM 785 O O . GLU A 1 102 ? 22.383 -3.220 -29.176 1.00 97.88 102 GLU A O 1
ATOM 790 N N . PHE A 1 103 ? 22.191 -4.791 -27.576 1.00 97.62 103 PHE A N 1
ATOM 791 C CA . PHE A 1 103 ? 20.783 -4.515 -27.294 1.00 97.62 103 PHE A CA 1
ATOM 792 C C . PHE A 1 103 ? 20.587 -3.079 -26.800 1.00 97.62 103 PHE A C 1
ATOM 794 O O . PHE A 1 103 ? 19.720 -2.370 -27.307 1.00 97.62 103 PHE A O 1
ATOM 801 N N . LEU A 1 104 ? 21.423 -2.619 -25.865 1.00 97.69 104 LEU A N 1
ATOM 802 C CA . LEU A 1 104 ? 21.330 -1.258 -25.326 1.00 97.69 104 LEU A CA 1
ATOM 803 C C . LEU A 1 104 ? 21.553 -0.181 -26.396 1.00 97.69 104 LEU A C 1
ATOM 805 O O . LEU A 1 104 ? 20.917 0.865 -26.332 1.00 97.69 104 LEU A O 1
ATOM 809 N N . LYS A 1 105 ? 22.415 -0.436 -27.389 1.00 97.25 105 LYS A N 1
ATOM 810 C CA . LYS A 1 105 ? 22.640 0.472 -28.529 1.00 97.25 105 LYS A CA 1
ATOM 811 C C . LYS A 1 105 ? 21.485 0.497 -29.534 1.00 97.25 105 LYS A C 1
ATOM 813 O O . LYS A 1 105 ? 21.471 1.375 -30.389 1.00 97.25 105 LYS A O 1
ATOM 818 N N . SER A 1 106 ? 20.574 -0.474 -29.474 1.00 95.75 106 SER A N 1
ATOM 819 C CA . SER A 1 106 ? 19.429 -0.582 -30.386 1.00 95.75 106 SER A CA 1
ATOM 820 C C . SER A 1 106 ? 18.140 0.078 -29.871 1.00 95.75 106 SER A C 1
ATOM 822 O O . SER A 1 106 ? 17.187 0.183 -30.643 1.00 95.75 106 SER A O 1
ATOM 824 N N . LEU A 1 107 ? 18.106 0.491 -28.595 1.00 91.81 107 LEU A N 1
ATOM 825 C CA . LEU A 1 107 ? 17.009 1.256 -27.978 1.00 91.81 107 LEU A CA 1
ATOM 826 C C . LEU A 1 107 ? 17.026 2.723 -28.429 1.00 91.81 107 LEU A C 1
ATOM 828 O O . LEU A 1 107 ? 15.916 3.281 -28.584 1.00 91.81 107 LEU A O 1
#

Foldseek 3Di:
DVVPQVCQQPPPVPVVGDKDKDWDCPDQAEIEIWIQGRPPGTDQDDFVVQQVVLVVCVVVVNHDQWHWYQGNNGIWTWHQDPVGIDIDDDDDDPDDDDDDPVVVVVD

Sequence (107 aa):
MKRGAPKFENHPLFPERTNVQFASITAPDRIRMRVWERGVGVTLASGSSSCATAVSANRRGLTGKNVQIELDGGILDINWREDGVWMTGPTMQVFSGHFSDEFLKSL

Mean predicted aligned error: 3.33 Å

Nearest PDB structures (foldseek):
  3ejx-assembly5_D  TM=9.734E-01  e=1.335E-09  Arabidopsis thaliana
  5ha4-assembly1_A  TM=9.507E-01  e=1.608E-09  Acinetobacter baumannii AB307-0294
  2q9j-assembly1_A  TM=9.299E-01  e=2.457E-08  Haemophilus influenzae
  6d13-assembly1_A  TM=9.608E-01  e=3.792E-08  Escherichia coli S88
  7vdy-assembly1_B  TM=9.605E-01  e=3.149E-08  Streptomyces lavendulae

Secondary structure (DSSP, 8-state):
-TTTHHHHHT-TT-TT---EEEEEEEETTEEEEEEEETTTEEES--HHHHHHHHHHHHHTTSS-SEEEEEETTEEEEEEEETTEEEEE------------HHHHHH-